Protein AF-A0A5K0UTY1-F1 (afdb_monomer_lite)

Secondary structure (DSSP, 8-state):
----SSGGG---TTTTHHHHH---SSHHHHHHHHHHHHTTSPPBTTTBSHHHHHHHHHHHTTGGG-S---HHHHHHHHHHH---S-HHHHHHHHHHHHHHHHHHHHHH-HHHHHHHHHHHHHHHHHHHHHHHH-TTTS--

Foldseek 3Di:
DQADPDLVVDPAPCSPVLVVLDADNGLVSLLVVLCVVPVPPDDDPQAEHPLLSVLSSCLNPCPVRHNLRDSVVSVVCCVVVPDDPDPVSVCVVCVVVVVVLVVCCVVPNCVSVVVVVVVVVVSSVSRVCCSPPVVVRHRD

Organism: NCBI:txid210225

pLDDT: mean 84.79, std 14.62, range [43.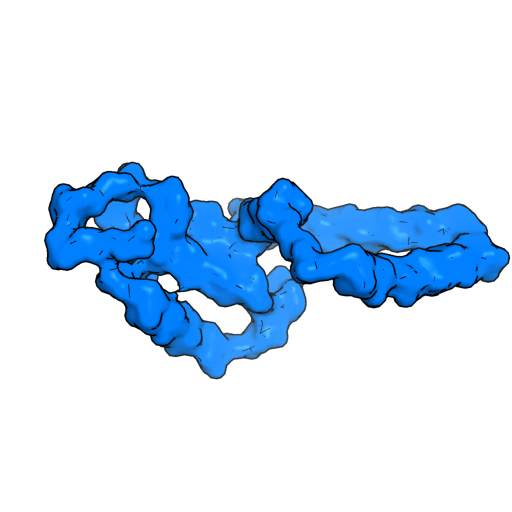59, 98.12]

Sequence (140 aa):
CCFPPHLAAHTCKNNYEHAEYGTALTWDDALRSSTQNFQHKSYNLFTCNCHSFVANCLNRFSYGGTMRWNIVNLAVLILFKGKWVNHGAVVRSFLPFIVVLCAGIIVAGWPTVIGLASFSLLLIGWFVFVSYFAKNLIEV

Structure (mmCIF, N/CA/C/O backbone):
data_AF-A0A5K0UTY1-F1
#
_entry.id   AF-A0A5K0UTY1-F1
#
loop_
_atom_site.group_PDB
_atom_site.id
_atom_site.type_symbol
_atom_site.label_atom_id
_atom_site.label_alt_id
_atom_site.label_comp_id
_atom_site.label_asym_id
_atom_site.label_entity_id
_atom_site.label_seq_id
_atom_site.pdbx_PDB_ins_code
_atom_site.Cartn_x
_atom_site.Cartn_y
_atom_site.Cartn_z
_atom_site.occupancy
_atom_site.B_iso_or_equiv
_atom_site.auth_seq_id
_atom_site.auth_comp_id
_atom_site.auth_asym_id
_atom_site.auth_atom_id
_atom_site.pdbx_PDB_model_num
ATOM 1 N N . CYS A 1 1 ? -9.830 -14.470 18.845 1.00 43.59 1 CYS A N 1
ATOM 2 C CA . CYS A 1 1 ? -10.027 -13.065 19.252 1.00 43.59 1 CYS A CA 1
ATOM 3 C C . CYS A 1 1 ? -11.512 -12.750 19.169 1.00 43.59 1 CYS A C 1
ATOM 5 O O . CYS A 1 1 ? -11.961 -12.299 18.132 1.00 43.59 1 CYS A O 1
ATOM 7 N N . CYS A 1 2 ? -12.274 -13.068 20.208 1.00 47.00 2 CYS A N 1
ATOM 8 C CA . CYS A 1 2 ? -13.621 -12.540 20.414 1.00 47.00 2 CYS A CA 1
ATOM 9 C C . CYS A 1 2 ? -13.526 -11.771 21.727 1.00 47.00 2 CYS A C 1
ATOM 11 O O . CYS A 1 2 ? -12.870 -12.269 22.649 1.00 47.00 2 CYS A O 1
ATOM 13 N N . PHE A 1 3 ? -14.066 -10.555 21.790 1.00 54.12 3 PHE A N 1
ATOM 14 C CA . PHE A 1 3 ? -14.063 -9.806 23.039 1.00 54.12 3 PHE A CA 1
ATOM 15 C C . PHE A 1 3 ? -14.743 -10.661 24.114 1.00 54.12 3 PHE A C 1
ATOM 17 O O . PHE A 1 3 ? -15.796 -11.247 23.845 1.00 54.12 3 PHE A O 1
ATOM 24 N N . PRO A 1 4 ? -14.149 -10.801 25.309 1.00 52.06 4 PRO A N 1
ATOM 25 C CA . PRO A 1 4 ? -14.875 -11.407 26.404 1.00 52.06 4 PRO A CA 1
ATOM 26 C C . PRO A 1 4 ? -16.126 -10.553 26.668 1.00 52.06 4 PRO A C 1
ATOM 28 O O . PRO A 1 4 ? -16.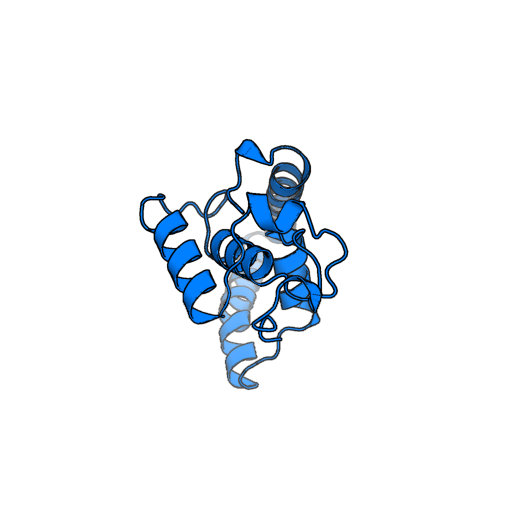045 -9.325 26.587 1.00 52.06 4 PRO A O 1
ATOM 31 N N . PRO A 1 5 ? -17.268 -11.162 27.026 1.00 54.38 5 PRO A N 1
ATOM 32 C CA . PRO A 1 5 ? -18.499 -10.429 27.345 1.00 54.38 5 PRO A CA 1
ATOM 33 C C . PRO A 1 5 ? -18.315 -9.409 28.484 1.00 54.38 5 PRO A C 1
ATOM 35 O O . PRO A 1 5 ? -19.164 -8.550 28.696 1.00 54.38 5 PRO A O 1
ATOM 38 N N . HIS A 1 6 ? -17.192 -9.486 29.205 1.00 55.44 6 HIS A N 1
ATOM 39 C CA . HIS A 1 6 ? -16.801 -8.564 30.252 1.00 55.44 6 HIS A CA 1
ATOM 40 C C . HIS A 1 6 ? -15.547 -7.768 29.852 1.00 55.44 6 HIS A C 1
ATOM 42 O O . HIS A 1 6 ? -14.454 -8.335 29.762 1.00 55.44 6 HIS A O 1
ATOM 48 N N . LEU A 1 7 ? -15.680 -6.444 29.689 1.00 55.50 7 LEU A N 1
ATOM 49 C CA . LEU A 1 7 ? -14.568 -5.544 29.337 1.00 55.50 7 LEU A CA 1
ATOM 50 C C . LEU A 1 7 ? -13.389 -5.614 30.326 1.00 55.50 7 LEU A C 1
ATOM 52 O O . LEU A 1 7 ? -12.264 -5.344 29.929 1.00 55.50 7 LEU A O 1
ATOM 56 N N . ALA A 1 8 ? -13.591 -6.007 31.590 1.00 55.03 8 ALA A N 1
ATOM 57 C CA . ALA A 1 8 ? -12.477 -6.123 32.543 1.00 55.03 8 ALA A CA 1
ATOM 58 C C . ALA A 1 8 ? -11.594 -7.371 32.330 1.00 55.03 8 ALA A C 1
ATOM 60 O O . ALA A 1 8 ? -10.498 -7.437 32.873 1.00 55.03 8 ALA A O 1
ATOM 61 N N . ALA A 1 9 ? -12.047 -8.361 31.549 1.00 54.66 9 ALA A N 1
ATOM 62 C CA . ALA A 1 9 ? -11.244 -9.536 31.184 1.00 54.66 9 ALA A CA 1
ATOM 63 C C . ALA A 1 9 ? -10.383 -9.296 29.925 1.00 54.66 9 ALA A C 1
ATOM 65 O O . ALA A 1 9 ? -9.654 -10.180 29.473 1.00 54.66 9 ALA A O 1
ATOM 66 N N . HIS A 1 10 ? -10.483 -8.107 29.332 1.00 57.97 10 HIS A N 1
ATOM 67 C CA . HIS A 1 10 ? -9.767 -7.722 28.129 1.00 57.97 10 HIS A CA 1
ATOM 68 C C . HIS A 1 10 ? -8.344 -7.256 28.456 1.00 57.97 10 HIS A C 1
ATOM 70 O O . HIS A 1 10 ? -8.120 -6.345 29.248 1.00 57.97 10 HIS A O 1
ATOM 76 N N . THR A 1 11 ? -7.366 -7.880 27.804 1.00 54.84 11 THR A N 1
ATOM 77 C CA . THR A 1 11 ? -5.940 -7.549 27.908 1.00 54.84 11 THR A CA 1
ATOM 78 C C . THR A 1 11 ? -5.535 -6.645 26.739 1.00 54.84 11 THR A C 1
ATOM 80 O O . THR A 1 11 ? -4.743 -7.030 25.884 1.00 54.84 11 THR A O 1
ATOM 83 N N . CYS A 1 12 ? -6.096 -5.435 26.649 1.00 57.72 12 CYS A N 1
ATOM 84 C CA . CYS A 1 12 ? -5.527 -4.407 25.773 1.00 57.72 12 CYS A CA 1
ATOM 85 C C . CYS A 1 12 ? -4.647 -3.471 26.578 1.00 57.72 12 CYS A C 1
ATOM 87 O O . CYS A 1 12 ? -4.953 -3.087 27.704 1.00 57.72 12 CYS A O 1
ATOM 89 N N . LYS A 1 13 ? -3.549 -3.068 25.947 1.00 57.12 13 LYS A N 1
ATOM 90 C CA . LYS A 1 13 ? -2.602 -2.111 26.503 1.00 57.12 13 LYS A CA 1
ATOM 91 C C . LYS A 1 13 ? -3.235 -0.729 26.754 1.00 57.12 13 LYS A C 1
ATOM 93 O O . LYS A 1 13 ? -2.739 0.000 27.603 1.00 57.12 13 LYS A O 1
ATOM 98 N N . ASN A 1 14 ? -4.338 -0.407 26.063 1.00 57.66 14 ASN A N 1
ATOM 99 C CA . ASN A 1 14 ? -4.959 0.920 26.008 1.00 57.66 14 ASN A CA 1
ATOM 100 C C . ASN A 1 14 ? -6.475 0.868 26.312 1.00 57.66 14 ASN A C 1
ATOM 102 O O . ASN A 1 14 ? -7.302 1.181 25.458 1.00 57.66 14 ASN A O 1
ATOM 106 N N . ASN A 1 15 ? -6.861 0.474 27.532 1.00 56.16 15 ASN A N 1
ATOM 107 C CA . ASN A 1 15 ? -8.274 0.352 27.939 1.00 56.16 15 ASN A CA 1
ATOM 108 C C . ASN A 1 15 ? -9.110 1.643 27.772 1.00 56.16 15 ASN A C 1
ATOM 110 O O . ASN A 1 15 ? -10.321 1.553 27.604 1.00 56.16 15 ASN A O 1
ATOM 114 N N . TYR A 1 16 ? -8.486 2.826 27.802 1.00 57.78 16 TYR A N 1
ATOM 115 C CA . TYR A 1 16 ? -9.170 4.118 27.653 1.00 57.78 16 TYR A CA 1
ATOM 116 C C . TYR A 1 16 ? -9.416 4.513 26.184 1.00 57.78 16 TYR A C 1
ATOM 118 O O . TYR A 1 16 ? -10.473 5.051 25.876 1.00 57.78 16 TYR A O 1
ATOM 126 N N . GLU A 1 17 ? -8.504 4.188 25.258 1.00 58.34 17 GLU A N 1
ATOM 127 C CA . GLU A 1 17 ? -8.664 4.494 23.818 1.00 58.34 17 GLU A CA 1
ATOM 128 C C . GLU A 1 17 ? -9.801 3.680 23.181 1.00 58.34 17 GLU A C 1
ATOM 130 O O . GLU A 1 17 ? -10.417 4.082 22.199 1.00 58.34 17 GLU A O 1
ATOM 135 N N . HIS A 1 18 ? -10.128 2.537 23.781 1.00 59.88 18 HIS A N 1
ATOM 136 C CA . HIS A 1 18 ? -11.258 1.695 23.394 1.00 59.88 18 HIS A CA 1
ATOM 137 C C .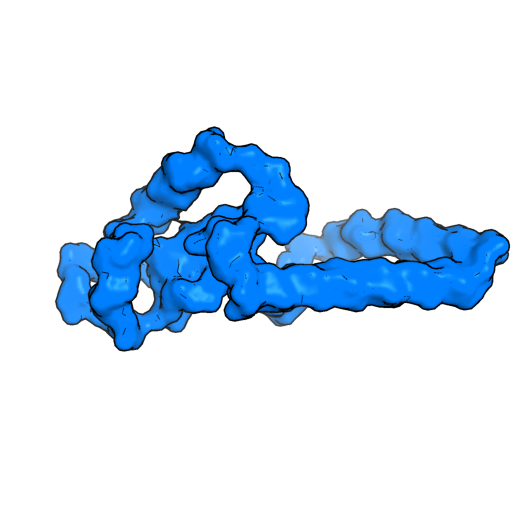 HIS A 1 18 ? -12.614 2.401 23.510 1.00 59.88 18 HIS A C 1
ATOM 139 O O . HIS A 1 18 ? -13.483 2.202 22.661 1.00 59.88 18 HIS A O 1
ATOM 145 N N . ALA A 1 19 ? -12.787 3.257 24.521 1.00 56.78 19 ALA A N 1
ATOM 146 C CA . ALA A 1 19 ? -14.016 4.027 24.697 1.00 56.78 19 ALA A CA 1
ATOM 147 C C . ALA A 1 19 ? -14.200 5.099 23.604 1.00 56.78 19 ALA A C 1
ATOM 149 O O . ALA A 1 19 ? -15.331 5.449 23.285 1.00 56.78 19 ALA A O 1
ATOM 150 N N . GLU A 1 20 ? -13.105 5.586 23.011 1.00 58.25 20 GLU A N 1
ATOM 151 C CA . GLU A 1 20 ? -13.107 6.681 22.032 1.00 58.25 20 GLU A CA 1
ATOM 152 C C . GLU A 1 20 ? -13.366 6.190 20.595 1.00 58.25 20 GLU A C 1
ATOM 154 O O . GLU A 1 20 ? -14.143 6.799 19.863 1.00 58.25 20 GLU A O 1
ATOM 159 N N . TYR A 1 21 ? -12.795 5.044 20.199 1.00 60.66 21 TYR A N 1
ATOM 160 C CA . TYR A 1 21 ? -13.022 4.449 18.868 1.00 60.66 21 TYR A CA 1
ATOM 161 C C . TYR A 1 21 ? -14.337 3.651 18.765 1.00 60.66 21 TYR A C 1
ATOM 163 O O . TYR A 1 21 ? -14.790 3.336 17.659 1.00 60.66 21 TYR A O 1
ATOM 171 N N . GLY A 1 22 ? -14.972 3.347 19.900 1.00 60.09 22 GLY A N 1
ATOM 172 C CA . GLY A 1 22 ? -16.157 2.500 20.006 1.00 60.09 22 GLY A CA 1
ATOM 173 C C . GLY A 1 22 ? -15.775 1.021 20.061 1.00 60.09 22 GLY A C 1
ATOM 174 O O . GLY A 1 22 ? -15.306 0.449 19.074 1.00 60.09 22 GLY A O 1
ATOM 175 N N . THR A 1 23 ? -15.987 0.398 21.219 1.00 61.84 23 THR A N 1
ATOM 176 C CA . THR A 1 23 ? -15.713 -1.023 21.438 1.00 61.84 23 THR A CA 1
ATOM 177 C C . THR A 1 23 ? -16.757 -1.879 20.735 1.00 61.84 23 THR A C 1
ATOM 179 O O . THR A 1 23 ? -17.913 -1.964 21.147 1.00 61.84 23 THR A O 1
ATOM 182 N N . ALA A 1 24 ? -16.362 -2.549 19.657 1.00 67.94 24 ALA A N 1
ATOM 183 C CA . ALA A 1 24 ? -17.216 -3.568 19.077 1.00 67.94 24 ALA A CA 1
ATOM 184 C C . ALA A 1 24 ? -17.156 -4.837 19.926 1.00 67.94 24 ALA A C 1
ATOM 186 O O . ALA A 1 24 ? -16.087 -5.400 20.127 1.00 67.94 24 ALA A O 1
ATOM 187 N N . LEU A 1 25 ? -18.303 -5.304 20.414 1.00 69.94 25 LEU A N 1
ATOM 188 C CA . LEU A 1 25 ? -18.386 -6.520 21.229 1.00 69.94 25 LEU A CA 1
ATOM 189 C C . LEU A 1 25 ? -18.171 -7.789 20.390 1.00 69.94 25 LEU A C 1
ATOM 191 O O . LEU A 1 25 ? -17.720 -8.815 20.897 1.00 69.94 25 LEU A O 1
ATOM 195 N N . THR A 1 26 ? -18.466 -7.718 19.092 1.00 77.94 26 THR A N 1
ATOM 196 C CA . THR A 1 26 ? -18.320 -8.825 18.144 1.00 77.94 26 THR A CA 1
ATOM 197 C C . THR A 1 26 ? -17.655 -8.367 16.847 1.00 77.94 26 THR A C 1
ATOM 199 O O . THR A 1 26 ? -17.569 -7.172 16.553 1.00 77.94 26 THR A O 1
ATOM 202 N N . TRP A 1 27 ? -17.189 -9.330 16.045 1.00 81.31 27 TRP A N 1
ATOM 203 C CA . TRP A 1 27 ? -16.676 -9.048 14.700 1.00 81.31 27 TRP A CA 1
ATOM 204 C C . TRP A 1 27 ? -17.739 -8.395 13.812 1.00 81.31 27 TRP A C 1
ATOM 206 O O . TRP A 1 27 ? -17.448 -7.422 13.118 1.00 81.31 27 TRP A O 1
ATOM 216 N N . ASP A 1 28 ? -18.974 -8.890 13.880 1.00 87.50 28 ASP A N 1
ATOM 217 C CA . ASP A 1 28 ? -20.084 -8.370 13.083 1.00 87.50 28 ASP A CA 1
ATOM 218 C C . ASP A 1 28 ? -20.459 -6.945 13.488 1.00 87.50 28 ASP A C 1
ATOM 220 O O . ASP A 1 28 ? -20.810 -6.134 12.630 1.00 87.50 28 ASP A O 1
ATOM 224 N N . ASP A 1 29 ? -20.364 -6.611 14.776 1.00 84.38 29 ASP A N 1
ATOM 225 C CA . ASP A 1 29 ? -20.636 -5.254 15.246 1.00 84.38 29 ASP A CA 1
ATOM 226 C C . ASP A 1 29 ? -19.568 -4.275 14.766 1.00 84.38 29 ASP A C 1
ATOM 228 O O . ASP A 1 29 ? -19.915 -3.211 14.262 1.00 84.38 29 ASP A O 1
ATOM 232 N N . ALA A 1 30 ? -18.281 -4.635 14.827 1.00 83.88 30 ALA A N 1
ATOM 233 C CA . ALA A 1 30 ? -17.239 -3.738 14.326 1.00 83.88 30 ALA A CA 1
ATOM 234 C C . ALA A 1 30 ? -17.318 -3.578 12.813 1.00 83.88 30 ALA A C 1
ATOM 236 O O . ALA A 1 30 ? -17.174 -2.457 12.330 1.00 83.88 30 ALA A O 1
ATOM 237 N N . LEU A 1 31 ? -17.602 -4.657 12.075 1.00 89.94 31 LEU A N 1
ATOM 238 C CA . LEU A 1 31 ? -17.808 -4.566 10.635 1.00 89.94 31 LEU A CA 1
ATOM 239 C C . LEU A 1 31 ? -18.984 -3.636 10.321 1.00 89.94 31 LEU A C 1
ATOM 241 O O . LEU A 1 31 ? -18.843 -2.732 9.502 1.00 89.94 31 LEU A O 1
ATOM 245 N N . ARG A 1 32 ? -20.113 -3.793 11.021 1.00 91.38 32 ARG A N 1
ATOM 246 C CA . ARG A 1 32 ? -21.297 -2.938 10.857 1.00 91.38 32 ARG A CA 1
ATOM 247 C C . ARG A 1 32 ? -21.002 -1.479 11.192 1.00 91.38 32 ARG A C 1
ATOM 249 O O . ARG A 1 32 ? -21.380 -0.606 10.417 1.00 91.38 32 ARG A O 1
ATOM 256 N N . SER A 1 33 ? -20.301 -1.205 12.290 1.00 89.31 33 SER A N 1
ATOM 257 C CA . SER A 1 33 ? -19.909 0.155 12.680 1.00 89.31 33 SER A CA 1
ATOM 258 C C . SER A 1 33 ? -18.927 0.782 11.691 1.00 89.31 33 SER A C 1
ATOM 260 O O . SER A 1 33 ? -19.081 1.950 11.336 1.00 89.31 33 SER A O 1
ATOM 262 N N . SER A 1 34 ? -17.948 0.026 11.192 1.00 90.69 34 SER A N 1
ATOM 263 C CA . SER A 1 34 ? -17.059 0.494 10.126 1.00 90.69 34 SER A CA 1
ATOM 264 C C . SER A 1 34 ? -17.830 0.755 8.834 1.00 90.69 34 SER A C 1
ATOM 266 O O . SER A 1 34 ? -17.626 1.792 8.210 1.00 90.69 34 SER A O 1
ATOM 268 N N . THR A 1 35 ? -18.768 -0.113 8.445 1.00 93.00 35 THR A N 1
ATOM 269 C CA . THR A 1 35 ? -19.642 0.129 7.287 1.00 93.00 35 THR A CA 1
ATOM 270 C C . THR A 1 35 ? -20.455 1.401 7.477 1.00 93.00 35 THR A C 1
ATOM 272 O O . THR A 1 35 ? -20.480 2.231 6.577 1.00 93.00 35 THR A O 1
ATOM 275 N N . GLN A 1 36 ? -21.048 1.616 8.652 1.00 92.38 36 GLN A N 1
ATOM 276 C CA . GLN A 1 36 ? -21.789 2.842 8.951 1.00 92.38 36 GLN A CA 1
ATOM 277 C C . GLN A 1 36 ? -20.909 4.095 8.902 1.00 92.38 36 GLN A C 1
ATOM 279 O O . GLN A 1 36 ? -21.366 5.143 8.450 1.00 92.38 36 GLN A O 1
ATOM 284 N N . ASN A 1 37 ? -19.644 3.984 9.3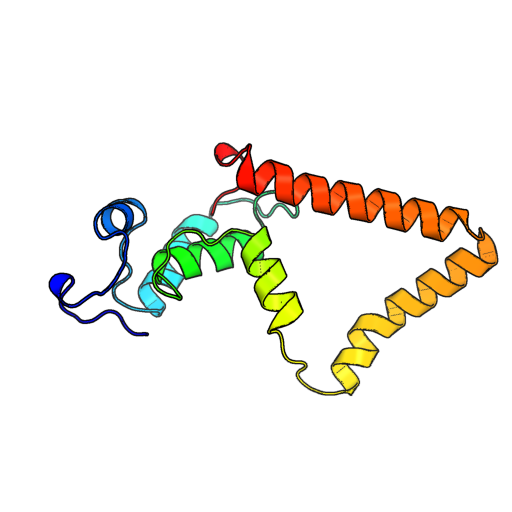17 1.00 89.06 37 ASN A N 1
ATOM 285 C CA . ASN A 1 37 ? -18.687 5.078 9.213 1.00 89.06 37 ASN A CA 1
ATOM 286 C C . ASN A 1 37 ? -18.345 5.384 7.747 1.00 89.06 37 ASN A C 1
ATOM 288 O O . ASN A 1 37 ? -18.342 6.540 7.345 1.00 89.06 37 ASN A O 1
ATOM 292 N N . PHE A 1 38 ? -18.094 4.367 6.922 1.00 91.62 38 PHE A N 1
ATOM 293 C CA . PHE A 1 38 ? -17.617 4.558 5.548 1.00 91.62 38 PHE A CA 1
ATOM 294 C C . PHE A 1 38 ? -18.728 4.697 4.493 1.00 91.62 38 PHE A C 1
ATOM 296 O O . PHE A 1 38 ? -18.456 5.234 3.424 1.00 91.62 38 PHE A O 1
ATOM 303 N N . GLN A 1 39 ? -19.972 4.280 4.759 1.00 91.94 39 GLN A N 1
ATOM 304 C CA . GLN A 1 39 ? -21.057 4.259 3.756 1.00 91.94 39 GLN A CA 1
ATOM 305 C C . GLN A 1 39 ? -21.410 5.641 3.186 1.00 91.94 39 GLN A C 1
ATOM 307 O O . GLN A 1 39 ? -21.894 5.738 2.063 1.00 91.94 39 GLN A O 1
ATOM 312 N N . HIS A 1 40 ? -21.175 6.709 3.953 1.00 90.31 40 HIS A N 1
ATOM 313 C CA . HIS A 1 40 ? -21.433 8.086 3.525 1.00 90.31 40 HIS A CA 1
ATOM 314 C C . HIS A 1 40 ? -20.167 8.806 3.044 1.00 90.31 40 HIS A C 1
ATOM 316 O O . HIS A 1 40 ? -20.218 9.994 2.731 1.00 90.31 40 HIS A O 1
ATOM 322 N N . LYS A 1 41 ? -19.023 8.114 3.003 1.00 88.31 41 LYS A N 1
ATOM 323 C CA . LYS A 1 41 ? -17.737 8.689 2.608 1.00 88.31 41 LYS A CA 1
ATOM 324 C C . LYS A 1 41 ? -17.450 8.371 1.150 1.00 88.31 41 LYS A C 1
ATOM 326 O O . LYS A 1 41 ? -17.643 7.250 0.686 1.00 88.31 41 LYS A O 1
ATOM 331 N N . SER A 1 42 ? -16.946 9.365 0.431 1.00 90.44 42 SER A N 1
ATOM 332 C CA . SER A 1 42 ? -16.511 9.179 -0.949 1.00 90.44 42 SER A CA 1
ATOM 333 C C . SER A 1 42 ? -15.221 8.367 -0.992 1.00 90.44 42 SER A C 1
ATOM 335 O O . SER A 1 42 ? -14.248 8.697 -0.311 1.00 90.44 42 SER A O 1
ATOM 337 N N . TYR A 1 43 ? -15.198 7.332 -1.832 1.00 89.88 43 TYR A N 1
ATOM 338 C CA . TYR A 1 43 ? -13.987 6.559 -2.078 1.00 89.88 43 TYR A CA 1
ATOM 339 C C . TYR A 1 43 ? -12.920 7.442 -2.734 1.00 89.88 43 TYR A C 1
ATOM 341 O O . TYR A 1 43 ? -13.150 8.054 -3.779 1.00 89.88 43 TYR A O 1
ATOM 349 N N . ASN A 1 44 ? -11.733 7.473 -2.139 1.00 90.69 44 ASN A N 1
ATOM 350 C CA . ASN A 1 44 ? -10.560 8.142 -2.678 1.00 90.69 44 ASN A CA 1
ATOM 351 C C . ASN A 1 44 ? -9.342 7.231 -2.530 1.00 90.69 44 ASN A C 1
ATOM 353 O O . ASN A 1 44 ? -8.973 6.848 -1.421 1.00 90.69 44 ASN A O 1
ATOM 357 N N . LEU A 1 45 ? -8.677 6.932 -3.647 1.00 88.75 45 LEU A N 1
ATOM 358 C CA . LEU A 1 45 ? -7.532 6.021 -3.679 1.00 88.75 45 LEU A CA 1
ATOM 359 C C . LEU A 1 45 ? -6.411 6.421 -2.701 1.00 88.75 45 LEU A C 1
ATOM 361 O O . LEU A 1 45 ? -5.753 5.551 -2.131 1.00 88.75 45 LEU A O 1
ATOM 365 N N . PHE A 1 46 ? -6.214 7.721 -2.490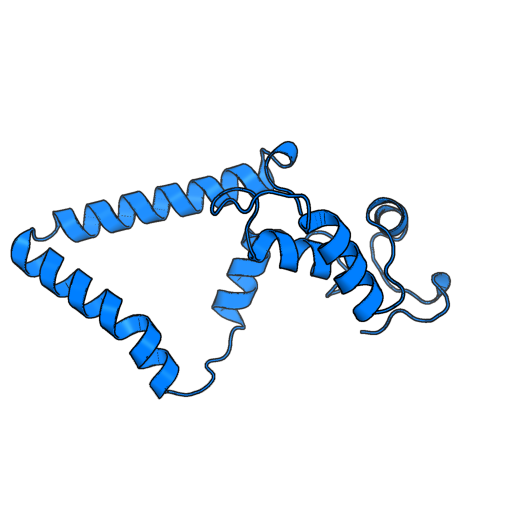 1.00 88.62 46 PHE A N 1
ATOM 366 C CA . PHE A 1 46 ? -5.103 8.288 -1.733 1.00 88.62 46 PHE A CA 1
ATOM 367 C C . PHE A 1 46 ? -5.414 8.566 -0.263 1.00 88.62 46 PHE A C 1
ATOM 369 O O . PHE A 1 46 ? -4.476 8.638 0.529 1.00 88.62 46 PHE A O 1
ATOM 376 N N . THR A 1 47 ? -6.688 8.736 0.105 1.00 86.00 47 THR A N 1
ATOM 377 C CA . THR A 1 47 ? -7.075 9.207 1.451 1.00 86.00 47 THR A CA 1
ATOM 378 C C . THR A 1 47 ? -8.209 8.421 2.115 1.00 86.00 47 THR A C 1
ATOM 380 O O . THR A 1 47 ? -8.261 8.358 3.341 1.00 86.00 47 THR A O 1
ATOM 383 N N . CYS A 1 48 ? -9.093 7.778 1.347 1.00 90.56 48 CYS A N 1
ATOM 384 C CA . CYS A 1 48 ? -10.246 7.027 1.855 1.00 90.56 48 CYS A CA 1
ATOM 385 C C . CYS A 1 48 ? -10.480 5.789 0.980 1.00 90.56 48 CYS A C 1
ATOM 387 O O . CYS A 1 48 ? -11.329 5.778 0.086 1.00 90.56 48 CYS A O 1
ATOM 389 N N . ASN A 1 49 ? -9.658 4.760 1.183 1.00 92.06 49 ASN A N 1
ATOM 390 C CA . ASN A 1 49 ? -9.631 3.573 0.330 1.00 92.06 49 ASN A CA 1
ATOM 391 C C . ASN A 1 49 ? -9.998 2.297 1.108 1.00 92.06 49 ASN A C 1
ATOM 393 O O . ASN A 1 49 ? -10.356 2.324 2.284 1.00 92.06 49 ASN A O 1
ATOM 397 N N . CYS A 1 50 ? -9.902 1.141 0.452 1.00 92.62 50 CYS A N 1
ATOM 398 C CA . CYS A 1 50 ? -10.209 -0.140 1.088 1.00 92.62 50 CYS A CA 1
ATOM 399 C C . CYS A 1 50 ? -9.291 -0.471 2.280 1.00 92.62 50 CYS A C 1
ATOM 401 O O . CYS A 1 50 ? -9.731 -1.119 3.226 1.00 92.62 50 CYS A O 1
ATOM 403 N N . HIS A 1 51 ? -8.040 -0.005 2.282 1.00 93.38 51 HIS A N 1
ATOM 404 C CA . HIS A 1 51 ? -7.117 -0.213 3.396 1.00 93.38 51 HIS A CA 1
ATOM 405 C C . HIS A 1 51 ? -7.466 0.685 4.587 1.00 93.38 51 HIS A C 1
ATOM 407 O O . HIS A 1 51 ? -7.334 0.231 5.720 1.00 93.38 51 HIS A O 1
ATOM 413 N N . SER A 1 52 ? -7.971 1.904 4.350 1.00 93.06 52 SER A N 1
ATOM 414 C CA . SER A 1 52 ? -8.564 2.760 5.391 1.00 93.06 52 SER A CA 1
ATOM 415 C C . SER A 1 52 ? -9.693 2.030 6.120 1.00 93.06 52 SER A C 1
ATOM 417 O O . SER A 1 52 ? -9.691 1.936 7.345 1.00 93.06 52 SER A O 1
ATOM 419 N N . PHE A 1 53 ? -10.613 1.430 5.356 1.00 93.19 53 PHE A N 1
ATOM 420 C CA . PHE A 1 53 ? -11.732 0.665 5.905 1.00 93.19 53 PHE A CA 1
ATOM 421 C C . PHE A 1 53 ? -11.264 -0.527 6.748 1.00 93.19 53 PHE A C 1
ATOM 423 O O . PHE A 1 53 ? -11.716 -0.713 7.878 1.00 93.19 53 PHE A O 1
ATOM 430 N N . VAL A 1 54 ? -10.332 -1.330 6.223 1.00 93.81 54 VAL A N 1
ATOM 431 C CA . VAL A 1 54 ? -9.808 -2.499 6.944 1.00 93.81 54 VAL A CA 1
ATOM 432 C C . VAL A 1 54 ? -9.042 -2.073 8.194 1.00 93.81 54 VAL A C 1
ATOM 434 O O . VAL A 1 54 ? -9.220 -2.685 9.242 1.00 93.81 54 VAL A O 1
ATOM 437 N N . ALA A 1 55 ? -8.230 -1.019 8.126 1.00 92.56 55 ALA A N 1
ATOM 438 C CA . ALA A 1 55 ? -7.518 -0.510 9.291 1.00 92.56 55 ALA A CA 1
ATOM 439 C C . ALA A 1 55 ? -8.489 0.015 10.369 1.00 92.56 55 ALA A C 1
ATOM 441 O O . ALA A 1 55 ? -8.282 -0.289 11.543 1.00 92.56 55 ALA A O 1
ATOM 442 N N . ASN A 1 56 ? -9.601 0.658 9.986 1.00 91.31 56 ASN A N 1
ATOM 443 C CA . ASN A 1 56 ? -10.674 1.021 10.919 1.00 91.31 56 ASN A CA 1
ATOM 444 C C . ASN A 1 56 ? -11.301 -0.203 11.589 1.00 91.31 56 ASN A C 1
ATOM 446 O O . ASN A 1 56 ? -11.459 -0.222 12.809 1.00 91.31 56 ASN A O 1
ATOM 450 N N . CYS A 1 57 ? -11.600 -1.249 10.816 1.00 90.06 57 CYS A N 1
ATOM 451 C CA . CYS A 1 57 ? -12.108 -2.505 11.365 1.00 90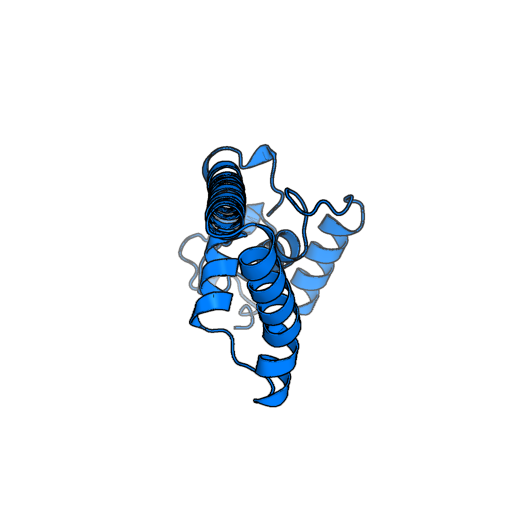.06 57 CYS A CA 1
ATOM 452 C C . CYS A 1 57 ? -11.107 -3.107 12.368 1.00 90.06 57 CYS A C 1
ATOM 454 O O . CYS A 1 57 ? -11.475 -3.420 13.497 1.00 90.06 57 CYS A O 1
ATOM 456 N N . LEU A 1 58 ? -9.826 -3.217 11.989 1.00 89.12 58 LEU A N 1
ATOM 457 C CA . LEU A 1 58 ? -8.765 -3.779 12.836 1.00 89.12 58 LEU A CA 1
ATOM 458 C C . LEU A 1 58 ? -8.554 -2.986 14.126 1.00 89.12 58 LEU A C 1
ATOM 460 O O . LEU A 1 58 ? -8.317 -3.597 15.171 1.00 89.12 58 LEU A O 1
ATOM 464 N N . ASN A 1 59 ? -8.677 -1.659 14.062 1.00 87.94 59 ASN A N 1
ATOM 465 C CA . ASN A 1 59 ? -8.689 -0.812 15.245 1.00 87.94 59 ASN A CA 1
ATOM 466 C C . ASN A 1 59 ? -9.904 -1.138 16.110 1.00 87.94 59 ASN A C 1
ATOM 468 O O . ASN A 1 59 ? -9.717 -1.504 17.258 1.00 87.94 59 ASN A O 1
ATOM 472 N N . ARG A 1 60 ? -11.130 -1.163 15.584 1.00 84.19 60 ARG A N 1
ATOM 473 C CA . ARG A 1 60 ? -12.317 -1.518 16.391 1.00 84.19 60 ARG A CA 1
ATOM 474 C C . ARG A 1 60 ? -12.256 -2.931 16.993 1.00 84.19 60 ARG A C 1
ATOM 476 O O . ARG A 1 60 ? -12.778 -3.146 18.083 1.00 84.19 60 ARG A O 1
ATOM 483 N N . PHE A 1 61 ? -11.589 -3.879 16.329 1.00 80.94 61 PHE A N 1
ATOM 484 C CA . PHE A 1 61 ? -11.349 -5.228 16.859 1.00 80.94 61 PHE A CA 1
ATOM 485 C C . PHE A 1 61 ? -10.238 -5.295 17.919 1.00 80.94 61 PHE A C 1
ATOM 487 O O . PHE A 1 61 ? -10.061 -6.338 18.548 1.00 80.94 61 PHE A O 1
ATOM 494 N N . SER A 1 62 ? -9.426 -4.244 18.061 1.00 79.25 62 SER A N 1
ATOM 495 C CA . SER A 1 62 ? -8.127 -4.288 18.743 1.00 79.25 62 SER A CA 1
ATOM 496 C C . SER A 1 62 ? -7.282 -5.480 18.305 1.00 79.25 62 SER A C 1
ATOM 498 O O . SER A 1 62 ? -6.737 -6.242 19.112 1.00 79.25 62 SER A O 1
ATOM 500 N N . TYR A 1 63 ? -7.208 -5.694 16.992 1.00 81.25 63 TYR A N 1
ATOM 501 C CA . TYR A 1 63 ? -6.504 -6.843 16.446 1.00 81.25 63 TYR A CA 1
ATOM 502 C C . TYR A 1 63 ? -5.022 -6.799 16.851 1.00 81.25 63 TYR A C 1
ATOM 504 O O . TYR A 1 63 ? -4.335 -5.796 16.653 1.00 81.25 63 TYR A O 1
ATOM 512 N N . GLY A 1 64 ? -4.528 -7.881 17.462 1.00 80.12 64 GLY A N 1
ATOM 513 C CA . GLY A 1 64 ? -3.177 -7.928 18.033 1.00 80.12 64 GLY A CA 1
ATOM 514 C C . GLY A 1 64 ? -2.987 -7.093 19.310 1.00 80.12 64 GLY A C 1
ATOM 515 O O . GLY A 1 64 ? -1.849 -6.801 19.668 1.00 80.12 64 GLY A O 1
ATOM 516 N N . GLY A 1 65 ? -4.070 -6.690 19.987 1.00 76.44 65 GLY A N 1
ATOM 517 C CA . GLY A 1 65 ? -4.038 -5.926 21.241 1.00 76.44 65 GLY A CA 1
ATOM 518 C C . GLY A 1 65 ? -3.675 -4.446 21.075 1.00 76.44 65 GLY A C 1
ATOM 519 O O . GLY A 1 65 ? -3.265 -3.804 22.043 1.00 76.44 65 GLY A O 1
ATOM 520 N N . THR A 1 66 ? -3.788 -3.907 19.857 1.00 79.88 66 THR A N 1
ATOM 521 C CA . THR A 1 66 ? -3.425 -2.527 19.505 1.00 79.88 66 THR A CA 1
ATOM 522 C C . THR A 1 66 ? -4.522 -1.852 18.680 1.00 79.88 66 THR A C 1
ATOM 524 O O . THR A 1 66 ? -5.220 -2.512 17.916 1.00 79.88 66 THR A O 1
ATOM 527 N N . MET A 1 67 ? -4.632 -0.528 18.819 1.00 81.44 67 MET A N 1
ATOM 528 C CA . MET A 1 67 ? -5.547 0.356 18.071 1.00 81.44 67 MET A CA 1
ATOM 529 C C . MET A 1 67 ? -4.779 1.266 17.097 1.00 81.44 67 MET A C 1
ATOM 531 O O . MET A 1 67 ? -5.217 2.357 16.751 1.00 81.44 67 MET A O 1
ATOM 535 N N . ARG A 1 68 ? -3.557 0.868 16.727 1.00 86.19 68 ARG A N 1
ATOM 536 C CA . ARG A 1 68 ? -2.629 1.690 15.933 1.00 86.19 68 ARG A CA 1
ATOM 537 C C . ARG A 1 68 ? -2.513 1.212 14.488 1.00 86.19 68 ARG A C 1
ATOM 539 O O . ARG A 1 68 ? -1.482 1.450 13.857 1.00 86.19 68 ARG A O 1
ATOM 546 N N . TRP A 1 69 ? -3.515 0.504 13.974 1.00 91.19 69 TRP A N 1
ATOM 547 C CA . TRP A 1 69 ? -3.573 0.125 12.565 1.00 91.19 69 TRP A CA 1
ATOM 548 C C . TRP A 1 69 ? -3.758 1.372 11.706 1.00 91.19 69 TRP A C 1
ATOM 550 O O . TRP A 1 69 ? -4.512 2.276 12.052 1.00 91.19 69 TRP A O 1
ATOM 560 N N . ASN A 1 70 ? -3.020 1.426 10.605 1.00 92.69 70 ASN A N 1
ATOM 561 C CA . ASN A 1 70 ? -3.104 2.434 9.560 1.00 92.69 70 ASN A CA 1
ATOM 562 C C . ASN A 1 70 ? -2.851 1.762 8.204 1.00 92.69 70 ASN A C 1
ATOM 564 O O . ASN A 1 70 ? -2.527 0.577 8.129 1.00 92.69 70 ASN A O 1
ATOM 568 N N . ILE A 1 71 ? -2.997 2.510 7.113 1.00 92.81 71 ILE A N 1
ATOM 569 C CA . ILE A 1 71 ? -2.819 1.954 5.765 1.00 92.81 71 ILE A CA 1
ATOM 570 C C . ILE A 1 71 ? -1.406 1.374 5.585 1.00 92.81 71 ILE A C 1
ATOM 572 O O . ILE A 1 71 ? -1.255 0.319 4.975 1.00 92.81 71 ILE A O 1
ATOM 576 N N . VAL A 1 72 ? -0.374 2.025 6.137 1.00 92.75 72 VAL A N 1
ATOM 577 C CA . VAL A 1 72 ? 1.032 1.629 5.954 1.00 92.75 72 VAL A CA 1
ATOM 578 C C . VAL A 1 72 ? 1.338 0.307 6.651 1.00 92.75 72 VAL A C 1
ATOM 580 O O . VAL A 1 72 ? 1.842 -0.615 6.013 1.00 92.75 72 VAL A O 1
ATOM 583 N N . ASN A 1 73 ? 1.034 0.173 7.944 1.00 93.75 73 ASN A N 1
ATOM 584 C CA . ASN A 1 73 ? 1.322 -1.068 8.664 1.00 93.75 73 ASN A CA 1
ATOM 585 C C . ASN A 1 73 ? 0.424 -2.228 8.208 1.00 93.75 73 ASN A C 1
ATOM 587 O O . ASN A 1 73 ? 0.884 -3.369 8.198 1.00 93.75 73 ASN A O 1
ATOM 591 N N . LEU A 1 74 ? -0.794 -1.942 7.739 1.00 94.44 74 LEU A N 1
ATOM 592 C CA . LEU A 1 74 ? -1.651 -2.921 7.084 1.00 94.44 74 LEU A CA 1
ATOM 593 C C . LEU A 1 74 ? -1.049 -3.387 5.752 1.00 94.44 74 LEU A C 1
ATOM 595 O O . LEU A 1 74 ? -0.966 -4.590 5.512 1.00 94.44 74 LEU A O 1
ATOM 599 N N . ALA A 1 75 ? -0.580 -2.465 4.907 1.00 93.88 75 ALA A N 1
ATOM 600 C CA . ALA A 1 75 ? 0.066 -2.806 3.641 1.00 93.88 75 ALA A CA 1
ATOM 601 C C . ALA A 1 75 ? 1.336 -3.643 3.866 1.00 93.88 75 ALA A C 1
ATOM 603 O O . ALA A 1 75 ? 1.533 -4.657 3.199 1.00 93.88 75 ALA A O 1
ATOM 604 N N . VAL A 1 76 ? 2.156 -3.279 4.858 1.00 94.06 76 VAL A N 1
ATOM 605 C CA . VAL A 1 76 ? 3.332 -4.061 5.276 1.00 94.06 76 VAL A CA 1
ATOM 606 C C . VAL A 1 76 ? 2.916 -5.454 5.757 1.00 94.06 76 VAL A C 1
ATOM 608 O O . VAL A 1 76 ? 3.513 -6.449 5.345 1.00 94.06 76 VAL A O 1
ATOM 611 N N . LEU A 1 77 ? 1.868 -5.562 6.581 1.00 94.25 77 LEU A N 1
ATOM 612 C CA . LEU A 1 77 ? 1.361 -6.855 7.040 1.00 94.25 77 LEU A CA 1
ATOM 613 C C . LEU A 1 77 ? 0.951 -7.742 5.857 1.00 94.25 77 LEU A C 1
ATOM 615 O O . LEU A 1 77 ? 1.363 -8.899 5.799 1.00 94.25 77 LEU A O 1
ATOM 619 N N . ILE A 1 78 ? 0.182 -7.207 4.908 1.00 93.25 78 ILE A N 1
ATOM 620 C CA . ILE A 1 78 ? -0.270 -7.948 3.723 1.00 93.25 78 ILE A CA 1
ATOM 621 C C . ILE A 1 78 ? 0.924 -8.353 2.851 1.00 93.25 78 ILE A C 1
ATOM 623 O O . ILE A 1 78 ? 0.975 -9.492 2.395 1.00 93.25 78 ILE A O 1
ATOM 627 N N . LEU A 1 79 ? 1.910 -7.473 2.668 1.00 93.06 79 LEU A N 1
ATOM 628 C CA . LEU A 1 79 ? 3.092 -7.751 1.850 1.00 93.06 79 LEU A CA 1
ATOM 629 C C . LEU A 1 79 ? 3.920 -8.924 2.396 1.00 93.06 79 LEU A C 1
ATOM 631 O O . LEU A 1 79 ? 4.365 -9.770 1.625 1.00 93.06 79 LEU A O 1
ATOM 635 N N . PHE A 1 80 ? 4.113 -8.996 3.717 1.00 93.75 80 PHE A N 1
ATOM 636 C CA . PHE A 1 80 ? 4.976 -10.013 4.335 1.00 93.75 80 PHE A CA 1
ATOM 637 C C . PHE A 1 80 ? 4.237 -11.257 4.839 1.00 93.75 80 PHE A C 1
ATOM 639 O O . PHE A 1 80 ? 4.854 -12.311 5.001 1.00 93.75 80 PHE A O 1
ATOM 646 N N . LYS A 1 81 ? 2.940 -11.154 5.147 1.00 94.06 81 LYS A N 1
ATOM 647 C CA . LYS A 1 81 ? 2.131 -12.259 5.700 1.00 94.06 81 LYS A CA 1
ATOM 648 C C . LYS A 1 81 ? 1.018 -12.724 4.762 1.00 94.06 81 LYS A C 1
ATOM 650 O O . LYS A 1 81 ? 0.358 -13.717 5.071 1.00 94.06 81 LYS A O 1
ATOM 655 N N . GLY A 1 82 ? 0.808 -12.038 3.640 1.00 92.25 82 GLY A N 1
ATOM 656 C CA . GLY A 1 82 ? -0.139 -12.440 2.609 1.00 92.25 82 GLY A CA 1
ATOM 657 C C . GLY A 1 82 ? 0.211 -13.807 2.028 1.00 92.25 82 GLY A C 1
ATOM 658 O O . GLY A 1 82 ? 1.379 -14.154 1.850 1.00 92.25 82 GLY A O 1
ATOM 659 N N . LYS A 1 83 ? -0.821 -14.600 1.739 1.00 94.50 83 LYS A N 1
ATOM 660 C CA . LYS A 1 83 ? -0.686 -15.910 1.099 1.00 94.50 83 LYS A CA 1
ATOM 661 C C . LYS A 1 83 ? -1.376 -15.883 -0.253 1.00 94.50 83 LYS A C 1
ATOM 663 O O . LYS A 1 83 ? -2.480 -15.360 -0.383 1.00 94.50 83 LYS A O 1
ATOM 668 N N . TRP A 1 84 ? -0.733 -16.480 -1.246 1.00 93.81 84 TRP A N 1
ATOM 669 C CA . TRP A 1 84 ? -1.331 -16.666 -2.559 1.00 93.81 84 TRP A CA 1
ATOM 670 C C . TRP A 1 84 ? -2.374 -17.776 -2.519 1.00 93.81 84 TRP A C 1
ATOM 672 O O . TRP A 1 84 ? -2.167 -18.807 -1.885 1.00 93.81 84 TRP A O 1
ATOM 682 N N . VAL A 1 85 ? -3.480 -17.573 -3.234 1.00 94.50 85 VAL A N 1
ATOM 683 C CA . VAL A 1 85 ? -4.555 -18.572 -3.336 1.00 94.50 85 VAL A CA 1
ATOM 684 C C . VAL A 1 85 ? -4.077 -19.812 -4.101 1.00 94.50 85 VAL A C 1
ATOM 686 O O . VAL A 1 85 ? -4.413 -20.933 -3.739 1.00 94.50 85 VAL A O 1
ATOM 689 N N . ASN A 1 86 ? -3.289 -19.617 -5.163 1.00 95.75 86 ASN A N 1
ATOM 690 C CA . ASN A 1 86 ? -2.610 -20.669 -5.923 1.00 95.75 86 ASN A CA 1
ATOM 691 C C . ASN A 1 86 ? -1.499 -20.067 -6.806 1.00 95.75 86 ASN A C 1
ATOM 693 O O . ASN A 1 86 ? -1.439 -18.851 -6.998 1.00 95.75 86 ASN A O 1
ATOM 697 N N . HIS A 1 87 ? -0.647 -20.917 -7.387 1.00 94.94 87 HIS A N 1
ATOM 698 C CA . HIS A 1 87 ? 0.432 -20.486 -8.287 1.00 94.94 87 HIS A CA 1
ATOM 699 C C . HIS A 1 87 ? -0.080 -19.721 -9.521 1.00 94.94 87 HIS A C 1
ATOM 701 O O . HIS A 1 87 ? 0.536 -18.746 -9.944 1.00 94.94 87 HIS A O 1
ATOM 707 N N . GLY A 1 88 ? -1.240 -20.102 -10.070 1.00 96.38 88 GLY A N 1
ATOM 708 C CA . GLY A 1 88 ? -1.846 -19.405 -11.209 1.00 96.38 88 GLY A CA 1
ATOM 709 C C . GLY A 1 88 ? -2.303 -17.976 -10.884 1.00 96.38 88 GLY A C 1
ATOM 710 O O . GLY A 1 88 ? -2.327 -17.120 -11.766 1.00 96.38 88 GLY A O 1
ATOM 711 N N . ALA A 1 89 ? -2.648 -17.683 -9.628 1.00 95.12 89 ALA A N 1
ATOM 712 C CA . ALA A 1 89 ? -2.969 -16.332 -9.175 1.00 95.12 89 ALA A CA 1
ATOM 713 C C . ALA A 1 89 ? -1.729 -15.428 -9.203 1.00 95.12 89 ALA A C 1
ATOM 715 O O . ALA A 1 89 ? -1.830 -14.305 -9.682 1.00 95.12 89 ALA A O 1
ATOM 716 N N . VAL A 1 90 ? -0.562 -15.947 -8.800 1.00 95.00 90 VAL A N 1
ATOM 717 C CA . VAL A 1 90 ? 0.720 -15.220 -8.874 1.00 95.00 90 VAL A CA 1
ATOM 718 C C . VAL A 1 90 ? 0.986 -14.775 -10.312 1.00 95.00 90 VAL A C 1
ATOM 720 O O . VAL A 1 90 ? 1.202 -13.593 -10.572 1.00 95.00 90 VAL A O 1
ATOM 723 N N . VAL A 1 91 ? 0.903 -15.712 -11.263 1.00 96.25 91 VAL A N 1
ATOM 724 C CA . VAL A 1 91 ? 1.148 -15.420 -12.683 1.00 96.25 91 VAL A CA 1
ATOM 725 C C . VAL A 1 91 ? 0.159 -14.376 -13.195 1.00 96.25 91 VAL A C 1
ATOM 727 O O . VAL A 1 91 ? 0.579 -13.387 -13.785 1.00 96.25 91 VAL A O 1
ATOM 730 N N . ARG A 1 92 ? -1.142 -14.534 -12.921 1.00 95.75 92 ARG A N 1
ATOM 731 C CA . ARG A 1 92 ? -2.163 -13.566 -13.358 1.00 95.75 92 ARG A CA 1
ATOM 732 C C . ARG A 1 92 ? -1.968 -12.170 -12.766 1.00 95.75 92 ARG A C 1
ATOM 734 O O . ARG A 1 92 ? -2.288 -11.196 -13.437 1.00 95.75 92 ARG A O 1
ATOM 741 N N . SER A 1 93 ? -1.440 -12.066 -11.549 1.00 95.00 93 SER A N 1
ATOM 742 C CA . SER A 1 93 ? -1.183 -10.780 -10.899 1.00 95.00 93 SER A CA 1
ATOM 743 C C . SER A 1 93 ? 0.038 -10.051 -11.466 1.00 95.00 93 SER A C 1
ATOM 745 O O . SER A 1 93 ? -0.016 -8.834 -11.615 1.00 95.00 93 SER A O 1
ATOM 747 N N . PHE A 1 94 ? 1.121 -10.760 -11.803 1.00 96.12 94 PHE A N 1
ATOM 748 C CA . PHE A 1 94 ? 2.372 -10.118 -12.240 1.00 96.12 94 PHE A CA 1
ATOM 749 C C . PHE A 1 94 ? 2.573 -10.079 -13.756 1.00 96.12 94 PHE A C 1
ATOM 751 O O . PHE A 1 94 ? 3.245 -9.175 -14.248 1.00 96.12 94 PHE A O 1
ATOM 758 N N . LEU A 1 95 ? 1.992 -11.015 -14.513 1.00 97.06 95 LEU A N 1
ATOM 759 C CA . LEU A 1 95 ? 2.235 -11.136 -15.953 1.00 97.06 95 LEU A CA 1
ATOM 760 C C . LEU A 1 95 ? 1.883 -9.859 -16.738 1.00 97.06 95 LEU A C 1
ATOM 762 O O . LEU A 1 95 ? 2.742 -9.409 -17.495 1.00 97.06 95 LEU A O 1
ATOM 766 N N . PRO A 1 96 ? 0.705 -9.220 -16.557 1.00 97.06 96 PRO A N 1
ATOM 767 C CA . PRO A 1 96 ? 0.380 -8.002 -17.303 1.00 97.06 96 PRO A CA 1
ATOM 768 C C . PRO A 1 96 ? 1.380 -6.871 -17.038 1.00 97.06 96 PRO A C 1
ATOM 770 O O . PRO A 1 96 ? 1.809 -6.186 -17.963 1.00 97.06 96 PRO A O 1
ATOM 773 N N . PHE A 1 97 ? 1.800 -6.714 -15.780 1.00 96.38 97 PHE A N 1
ATOM 774 C CA . PHE A 1 97 ? 2.776 -5.704 -15.384 1.00 96.38 97 PHE A CA 1
ATOM 775 C C . PHE A 1 97 ? 4.159 -5.969 -15.991 1.00 96.38 97 PHE A C 1
ATOM 777 O O . PHE A 1 97 ? 4.767 -5.049 -16.533 1.00 96.38 97 PHE A O 1
ATOM 784 N N . ILE A 1 98 ? 4.634 -7.221 -15.962 1.00 97.25 98 ILE A N 1
ATOM 785 C CA . ILE A 1 98 ? 5.917 -7.611 -16.568 1.00 97.25 98 ILE A CA 1
ATOM 786 C C . ILE A 1 98 ? 5.907 -7.327 -18.073 1.00 97.25 98 ILE A C 1
ATOM 788 O O . ILE A 1 98 ? 6.859 -6.744 -18.584 1.00 97.25 98 ILE A O 1
ATOM 792 N N . VAL A 1 99 ? 4.825 -7.677 -18.778 1.00 97.75 99 VAL A N 1
ATOM 793 C CA . VAL A 1 99 ? 4.700 -7.434 -20.225 1.00 97.75 99 VAL A CA 1
ATOM 794 C C . VAL A 1 99 ? 4.779 -5.940 -20.547 1.00 97.75 99 VAL A C 1
ATOM 796 O O . VAL A 1 99 ? 5.550 -5.547 -21.422 1.00 97.75 99 VAL A O 1
ATOM 799 N N . VAL A 1 100 ? 4.037 -5.098 -19.820 1.00 96.56 100 VAL A N 1
ATOM 800 C CA . VAL A 1 100 ? 4.061 -3.637 -20.013 1.00 96.56 100 VAL A CA 1
ATOM 801 C C . VAL A 1 100 ? 5.435 -3.052 -19.681 1.00 96.56 100 VAL A C 1
ATOM 803 O O . VAL A 1 100 ? 5.932 -2.207 -20.424 1.00 96.56 100 VAL A O 1
ATOM 806 N N . LEU A 1 101 ? 6.082 -3.523 -18.612 1.00 96.94 101 LEU A N 1
ATOM 807 C CA . LEU A 1 101 ? 7.424 -3.086 -18.234 1.00 96.94 101 LEU A CA 1
ATOM 808 C C . LEU A 1 101 ? 8.455 -3.442 -19.314 1.00 96.94 101 LEU A C 1
ATOM 810 O O . LEU A 1 101 ? 9.229 -2.579 -19.722 1.00 96.94 101 LEU A O 1
ATOM 814 N N . CYS A 1 102 ? 8.438 -4.679 -19.821 1.00 97.75 102 CYS A N 1
ATOM 815 C CA . CYS A 1 102 ? 9.308 -5.106 -20.916 1.00 97.75 102 CYS A CA 1
ATOM 816 C C . CYS A 1 102 ? 9.076 -4.268 -22.178 1.00 97.75 102 CYS A C 1
ATOM 818 O O . CYS A 1 102 ? 10.039 -3.773 -22.760 1.00 97.75 102 CYS A O 1
ATOM 820 N N . ALA A 1 103 ? 7.817 -4.052 -22.572 1.00 97.81 103 ALA A N 1
ATOM 821 C CA . ALA A 1 103 ? 7.483 -3.211 -23.720 1.00 97.81 103 ALA A CA 1
ATOM 822 C C . ALA A 1 103 ? 7.995 -1.770 -23.541 1.00 97.81 103 ALA A C 1
ATOM 824 O O . ALA A 1 103 ? 8.624 -1.219 -24.442 1.00 97.81 103 ALA A O 1
ATOM 825 N N . GLY A 1 104 ? 7.798 -1.179 -22.360 1.00 97.50 104 GLY A N 1
ATOM 826 C CA . GLY A 1 104 ? 8.280 0.166 -22.054 1.00 97.50 104 GLY A CA 1
ATOM 827 C C . GLY A 1 104 ? 9.808 0.277 -22.051 1.00 97.50 104 GLY A C 1
ATOM 828 O O . GLY A 1 104 ? 10.346 1.289 -22.499 1.00 97.50 104 GLY A O 1
ATOM 829 N N . ILE A 1 105 ? 10.526 -0.754 -21.598 1.00 98.06 105 ILE A N 1
ATOM 830 C CA . ILE A 1 105 ? 11.996 -0.800 -21.676 1.00 98.06 105 ILE A CA 1
ATOM 831 C C . ILE A 1 105 ? 12.460 -0.927 -23.132 1.00 98.06 105 ILE A C 1
ATOM 833 O O . ILE A 1 105 ? 13.410 -0.254 -23.517 1.00 98.06 105 ILE A O 1
ATOM 837 N N . ILE A 1 106 ? 11.790 -1.735 -23.956 1.00 98.12 106 ILE A N 1
ATOM 838 C CA . ILE A 1 106 ? 12.137 -1.886 -25.379 1.00 98.12 106 ILE A CA 1
ATOM 839 C C . ILE A 1 106 ? 11.947 -0.562 -26.134 1.00 98.12 106 ILE A C 1
ATOM 841 O O . ILE A 1 106 ? 12.785 -0.203 -26.955 1.00 98.12 106 ILE A O 1
ATOM 845 N N . VAL A 1 107 ? 10.865 0.172 -25.850 1.00 97.62 107 VAL A N 1
ATOM 846 C CA . VAL A 1 107 ? 10.522 1.414 -26.564 1.00 97.62 107 VAL A CA 1
ATOM 847 C C . VAL A 1 107 ? 11.325 2.619 -26.068 1.00 97.62 107 VAL A C 1
ATOM 849 O O . VAL A 1 107 ? 11.782 3.419 -26.878 1.00 97.62 107 VAL A O 1
ATOM 852 N N . ALA A 1 108 ? 11.480 2.775 -24.751 1.00 96.75 108 ALA A N 1
ATOM 853 C CA . ALA A 1 108 ? 12.013 3.998 -24.144 1.00 96.75 108 ALA A CA 1
ATOM 854 C C . ALA A 1 108 ? 13.236 3.776 -23.237 1.00 96.75 108 ALA A C 1
ATOM 856 O O . ALA A 1 108 ? 13.794 4.746 -22.731 1.00 96.75 108 ALA A O 1
ATOM 857 N N . GLY A 1 109 ? 13.689 2.533 -23.044 1.00 96.75 109 GLY A N 1
ATOM 858 C CA . GLY A 1 109 ? 14.904 2.204 -22.296 1.00 96.75 109 GLY A CA 1
ATOM 859 C C . GLY A 1 109 ? 14.807 2.446 -20.785 1.00 96.75 109 GLY A C 1
ATOM 860 O O . GLY A 1 109 ? 13.759 2.290 -20.156 1.00 96.75 109 GLY A O 1
ATOM 861 N N . TRP A 1 110 ? 15.939 2.837 -20.192 1.00 95.44 110 TRP A N 1
ATOM 862 C CA . TRP A 1 110 ? 16.078 3.157 -18.766 1.00 95.44 110 TRP A CA 1
ATOM 863 C C . TRP A 1 110 ? 15.133 4.248 -18.230 1.00 95.44 110 TRP A C 1
ATOM 865 O O . TRP A 1 110 ? 14.676 4.093 -17.094 1.00 95.44 110 TRP A O 1
ATOM 875 N N . PRO A 1 111 ? 14.788 5.311 -18.987 1.00 96.88 111 PRO A N 1
ATOM 876 C CA . PRO A 1 111 ? 13.782 6.289 -18.573 1.00 96.88 111 PRO A CA 1
ATOM 877 C C . PRO A 1 111 ? 12.465 5.686 -18.071 1.00 96.88 111 PRO A C 1
ATOM 879 O O . PRO A 1 111 ? 11.914 6.188 -17.094 1.00 96.88 111 PRO A O 1
ATOM 882 N N . THR A 1 112 ? 11.991 4.583 -18.659 1.00 95.19 112 THR A N 1
ATOM 883 C CA . THR A 1 112 ? 10.788 3.871 -18.189 1.00 95.19 112 THR A CA 1
ATOM 884 C C . THR A 1 112 ? 10.944 3.393 -16.748 1.00 95.19 112 THR A C 1
ATOM 886 O O . THR A 1 112 ? 10.056 3.588 -15.918 1.00 95.19 112 THR A O 1
ATOM 889 N N . VAL A 1 113 ? 12.093 2.790 -16.433 1.00 95.69 113 VAL A N 1
ATOM 890 C CA . VAL A 1 113 ? 12.390 2.261 -15.096 1.00 95.69 113 VAL A CA 1
ATOM 891 C C . VAL A 1 113 ? 12.542 3.401 -14.095 1.00 95.69 113 VAL A C 1
ATOM 893 O O . VAL A 1 113 ? 11.980 3.332 -13.003 1.00 95.69 113 VAL A O 1
ATOM 896 N N . ILE A 1 114 ? 13.253 4.466 -14.477 1.00 96.88 114 ILE A N 1
ATOM 897 C CA . ILE A 1 114 ? 13.447 5.649 -13.631 1.00 96.88 114 ILE A CA 1
ATOM 898 C C . ILE A 1 114 ? 12.097 6.301 -13.326 1.00 96.88 114 ILE A C 1
ATOM 900 O O . ILE A 1 114 ? 11.784 6.520 -12.160 1.00 96.88 114 ILE A O 1
ATOM 904 N N . GLY A 1 115 ? 11.267 6.542 -14.343 1.00 96.50 115 GLY A N 1
ATOM 905 C CA . GLY A 1 115 ? 9.944 7.141 -14.168 1.00 96.50 115 GLY A CA 1
ATOM 906 C C . GLY A 1 115 ? 9.041 6.308 -13.258 1.00 96.50 115 GLY A C 1
ATOM 907 O O . GLY A 1 115 ? 8.432 6.848 -12.333 1.00 96.50 115 GLY A O 1
ATOM 908 N N . LEU A 1 116 ? 9.009 4.987 -13.458 1.00 96.50 116 LEU A N 1
ATOM 909 C CA . LEU A 1 116 ? 8.241 4.075 -12.611 1.00 96.50 116 LEU A CA 1
ATOM 910 C C . LEU A 1 116 ? 8.745 4.067 -11.160 1.00 96.50 116 LEU A C 1
ATOM 912 O O . LEU A 1 116 ? 7.935 4.095 -10.228 1.00 96.50 116 LEU A O 1
ATOM 916 N N . ALA A 1 117 ? 10.064 4.050 -10.957 1.00 96.75 117 ALA A N 1
ATOM 917 C CA . ALA A 1 117 ? 10.670 4.094 -9.631 1.00 96.75 117 ALA A CA 1
ATOM 918 C C . ALA A 1 117 ? 10.369 5.423 -8.924 1.00 96.75 117 ALA A C 1
ATOM 920 O O . ALA A 1 117 ? 9.913 5.415 -7.782 1.00 96.75 117 ALA A O 1
ATOM 921 N N . SER A 1 118 ? 10.540 6.558 -9.609 1.00 97.50 118 SER A N 1
ATOM 922 C CA . SER A 1 118 ? 10.219 7.886 -9.078 1.00 97.50 118 SER A CA 1
ATOM 923 C C . SER A 1 118 ? 8.742 8.006 -8.707 1.00 97.50 118 SER A C 1
ATOM 925 O O . SER A 1 118 ? 8.427 8.430 -7.597 1.00 97.50 118 SER A O 1
ATOM 927 N N . PHE A 1 119 ? 7.834 7.575 -9.586 1.00 96.69 119 PHE A N 1
ATOM 928 C CA . PHE A 1 119 ? 6.398 7.575 -9.306 1.00 96.69 119 PHE A CA 1
ATOM 929 C C . PHE A 1 119 ? 6.055 6.705 -8.088 1.00 96.69 119 PHE A C 1
ATOM 931 O O . PHE A 1 119 ? 5.344 7.150 -7.189 1.00 96.69 119 PHE A O 1
ATOM 938 N N . SER A 1 120 ? 6.622 5.499 -8.006 1.00 96.06 120 SER A N 1
ATOM 939 C CA . SER A 1 120 ? 6.404 4.586 -6.877 1.00 96.06 120 SER A CA 1
ATOM 940 C C . SER A 1 120 ? 6.919 5.166 -5.556 1.00 96.06 120 SER A C 1
ATOM 942 O O . SER A 1 120 ? 6.233 5.082 -4.539 1.00 96.06 120 SER A O 1
ATOM 944 N N . LEU A 1 121 ? 8.098 5.795 -5.562 1.00 97.06 121 LEU A N 1
ATOM 945 C CA . LEU A 1 121 ? 8.666 6.447 -4.380 1.00 97.06 121 LEU A CA 1
ATOM 946 C C . LEU A 1 121 ? 7.811 7.627 -3.911 1.00 97.06 121 LEU A C 1
ATOM 948 O O . LEU A 1 121 ? 7.574 7.755 -2.711 1.00 97.06 121 LEU A O 1
ATOM 952 N N . LEU A 1 122 ? 7.308 8.451 -4.835 1.00 97.06 122 LEU A N 1
ATOM 953 C CA . LEU A 1 122 ? 6.396 9.551 -4.505 1.00 97.06 122 LEU A CA 1
ATOM 954 C C . LEU A 1 122 ? 5.090 9.032 -3.894 1.00 97.06 122 LEU A C 1
ATOM 956 O O . LEU A 1 122 ? 4.625 9.579 -2.896 1.00 97.06 122 LEU A O 1
ATOM 960 N N . LEU A 1 123 ? 4.533 7.945 -4.436 1.00 94.94 123 LEU A N 1
ATOM 961 C CA . LEU A 1 123 ? 3.340 7.305 -3.883 1.00 94.94 123 LEU A CA 1
ATOM 962 C C . LEU A 1 123 ? 3.570 6.749 -2.474 1.00 94.94 123 LEU A C 1
ATOM 964 O O . LEU A 1 123 ? 2.768 7.002 -1.575 1.00 94.94 123 LEU A O 1
ATOM 968 N N . ILE A 1 124 ? 4.664 6.015 -2.258 1.00 94.62 124 ILE A N 1
ATOM 969 C CA . ILE A 1 124 ? 5.014 5.488 -0.931 1.00 94.62 124 ILE A CA 1
ATOM 970 C C . ILE A 1 124 ? 5.225 6.647 0.048 1.00 94.62 124 ILE A C 1
ATOM 972 O O . ILE A 1 124 ? 4.680 6.629 1.152 1.00 94.62 124 ILE A O 1
ATOM 976 N N . GLY A 1 125 ? 5.965 7.675 -0.375 1.00 95.31 125 GLY A N 1
ATOM 977 C CA . GLY A 1 125 ? 6.198 8.889 0.400 1.00 95.31 125 GLY A CA 1
ATOM 978 C C . GLY A 1 125 ? 4.896 9.579 0.796 1.00 95.31 125 GLY A C 1
ATOM 979 O O . GLY A 1 125 ? 4.736 9.930 1.961 1.00 95.31 125 GLY A O 1
ATOM 980 N N . TRP A 1 126 ? 3.936 9.691 -0.126 1.00 93.31 126 TRP A N 1
ATOM 981 C CA . TRP A 1 126 ? 2.602 10.219 0.154 1.00 93.31 126 TRP A CA 1
ATOM 982 C C . TRP A 1 126 ? 1.876 9.406 1.231 1.00 93.31 126 TRP A C 1
ATOM 984 O O . TRP A 1 126 ? 1.455 9.968 2.240 1.00 93.31 126 TRP A O 1
ATOM 994 N N . PHE A 1 127 ? 1.768 8.082 1.074 1.00 92.38 127 PHE A N 1
ATOM 995 C CA . PHE A 1 127 ? 1.051 7.251 2.048 1.00 92.38 127 PHE A CA 1
ATOM 996 C C . PHE A 1 127 ? 1.700 7.275 3.434 1.00 92.38 127 PHE A C 1
ATOM 998 O O . PHE A 1 127 ? 0.983 7.321 4.437 1.00 92.38 127 PHE A O 1
ATOM 1005 N N . VAL A 1 128 ? 3.034 7.290 3.510 1.00 93.00 128 VAL A N 1
ATOM 1006 C CA . VAL A 1 128 ? 3.764 7.448 4.777 1.00 93.00 128 VAL A CA 1
ATOM 1007 C C . VAL A 1 128 ? 3.512 8.833 5.366 1.00 93.00 128 VAL A C 1
ATOM 1009 O O . VAL A 1 128 ? 3.114 8.937 6.525 1.00 93.00 128 VAL A O 1
ATOM 1012 N N . PHE A 1 129 ? 3.687 9.893 4.578 1.00 92.12 129 PHE A N 1
ATOM 1013 C CA . PHE A 1 129 ? 3.492 11.260 5.047 1.00 92.12 129 PHE A CA 1
ATOM 1014 C C . PHE A 1 129 ? 2.093 11.445 5.633 1.00 92.12 129 PHE A C 1
ATOM 1016 O O . PHE A 1 129 ? 1.947 11.833 6.792 1.00 92.12 129 PHE A O 1
ATOM 1023 N N . VAL A 1 130 ? 1.057 11.089 4.878 1.00 88.62 130 VAL A N 1
ATOM 1024 C CA . VAL A 1 130 ? -0.314 11.329 5.318 1.00 88.62 130 VAL A CA 1
ATOM 1025 C C . VAL A 1 130 ? -0.683 10.433 6.510 1.00 88.62 130 VAL A C 1
ATOM 1027 O O . VAL A 1 130 ? -1.285 10.922 7.463 1.00 88.62 130 VAL A O 1
ATOM 1030 N N . SER A 1 131 ? -0.239 9.168 6.544 1.00 88.31 131 SER A N 1
ATOM 1031 C CA . SER A 1 131 ? -0.569 8.243 7.648 1.00 88.31 131 SER A CA 1
ATOM 1032 C C . SER A 1 131 ? 0.050 8.631 8.995 1.00 88.31 131 SER A C 1
ATOM 1034 O O . SER A 1 131 ? -0.501 8.288 10.043 1.00 88.31 131 SER A O 1
ATOM 1036 N N . TYR A 1 132 ? 1.201 9.312 8.994 1.00 87.25 132 TYR A N 1
ATOM 1037 C CA . TYR A 1 132 ? 1.923 9.651 10.227 1.00 87.25 132 TYR A CA 1
ATOM 1038 C C . TYR A 1 132 ? 1.847 11.134 10.595 1.00 87.25 132 TYR A C 1
ATOM 1040 O O . TYR A 1 132 ? 1.774 11.446 11.785 1.00 87.25 132 TYR A O 1
ATOM 1048 N N . PHE A 1 133 ? 1.819 12.030 9.607 1.00 85.62 133 PHE A N 1
ATOM 1049 C CA . PHE A 1 133 ? 1.901 13.478 9.818 1.00 85.62 133 PHE A CA 1
ATOM 1050 C C . PHE A 1 133 ? 0.586 14.213 9.545 1.00 85.62 133 PHE A C 1
ATOM 1052 O O . PHE A 1 133 ? 0.359 15.262 10.139 1.00 85.62 133 PHE A O 1
ATOM 1059 N N . ALA A 1 134 ? -0.310 13.665 8.718 1.00 81.38 134 ALA A N 1
ATOM 1060 C CA . ALA A 1 134 ? -1.579 14.307 8.373 1.00 81.38 134 ALA A CA 1
ATOM 1061 C C . ALA A 1 134 ? -2.785 13.414 8.697 1.00 81.38 134 ALA A C 1
ATOM 1063 O O . ALA A 1 134 ? -3.645 13.168 7.855 1.00 81.38 134 ALA A O 1
ATOM 1064 N N . LYS A 1 135 ? -2.871 12.962 9.954 1.00 73.19 135 LYS A N 1
ATOM 1065 C CA . LYS A 1 135 ? -3.938 12.071 10.447 1.00 73.19 135 LYS A CA 1
ATOM 1066 C C . LYS A 1 135 ? -5.359 12.601 10.221 1.00 73.19 135 LYS A C 1
ATOM 1068 O O . LYS A 1 135 ? -6.276 11.808 10.118 1.00 73.19 135 LYS A O 1
ATOM 1073 N N . ASN A 1 136 ? -5.539 13.916 10.092 1.00 74.81 136 ASN A N 1
ATOM 1074 C CA . ASN A 1 136 ? -6.843 14.518 9.792 1.00 74.81 136 ASN A CA 1
ATOM 1075 C C . ASN A 1 136 ? -7.297 14.304 8.332 1.00 74.81 136 ASN A C 1
ATOM 1077 O O . ASN A 1 136 ? -8.441 14.599 8.006 1.00 74.81 136 ASN A O 1
ATOM 1081 N N . LEU A 1 137 ? -6.403 13.850 7.444 1.00 70.12 137 LEU A N 1
ATOM 1082 C CA . LEU A 1 137 ? -6.684 13.639 6.019 1.00 70.12 137 LEU A CA 1
ATOM 1083 C C . LEU A 1 137 ? -6.990 12.181 5.670 1.00 70.12 137 LEU A C 1
ATOM 1085 O O . LEU A 1 137 ? -7.595 11.936 4.629 1.00 70.12 137 LEU A O 1
ATOM 1089 N N . ILE A 1 138 ? -6.553 11.225 6.494 1.00 70.56 138 ILE A N 1
ATOM 1090 C CA . ILE A 1 138 ? -6.899 9.812 6.328 1.00 70.56 138 ILE A CA 1
ATOM 1091 C C . ILE A 1 138 ? -7.818 9.426 7.459 1.00 70.56 138 ILE A C 1
ATOM 1093 O O . ILE A 1 138 ? -7.463 9.506 8.631 1.00 70.56 138 ILE A O 1
ATOM 1097 N N . GLU A 1 139 ? -8.969 8.909 7.079 1.00 67.56 139 GLU A N 1
ATOM 1098 C CA . GLU A 1 139 ? -9.867 8.305 8.034 1.00 67.56 139 GLU A CA 1
ATOM 1099 C C . GLU A 1 139 ? -9.478 6.856 8.274 1.00 67.56 139 GLU A C 1
ATOM 1101 O O . GLU A 1 139 ? -9.543 6.022 7.368 1.00 67.56 139 GLU A O 1
ATOM 1106 N N . VAL A 1 140 ? -9.041 6.578 9.498 1.00 62.75 140 VAL A N 1
ATOM 1107 C CA . VAL A 1 140 ? -8.740 5.239 10.003 1.00 62.75 140 VAL A CA 1
ATOM 1108 C C . VAL A 1 140 ? -9.450 5.035 11.322 1.00 62.75 140 VAL A C 1
ATOM 1110 O O . VAL A 1 140 ? -9.605 6.009 12.081 1.00 62.75 140 VAL A O 1
#

InterPro domains:
  IPR008496 TMEM222/RTE1 [PF05608] (1-82)
  IPR008496 TMEM222/RTE1 [PTHR20921] (1-108)

Radius of gyration: 19.22 Å; chains: 1; bounding box: 38×35×59 Å